Protein AF-A0AAV1QFX7-F1 (afdb_monomer_lite)

InterPro domains:
  IPR036509 Peptide methionine sulphoxide reductase MsrA superfamily [G3DSA:3.30.1060.10] (23-91)
  IPR036509 Peptide methionine sulphoxide reductase MsrA superfamily [SSF55068] (29-90)
  IPR050162 Methionine Sulfoxide Reductase A [PTHR42799] (32-91)

Sequence (91 aa):
MVHSSIRLRLVWRHFINSRMGEMSSKAQMPTPETALPGRADSIKVSAKHDVNGNKTVPPFPEGTEMVMFGMGCFWGAERKLWRQKGVYSTQ

Secondary structure (DSSP, 8-state):
----SSHHHHHHHHHSSSS---TTGGGSPPPTTTS----SSPPP--SB-TTT--BSSSPPPTT--------SSHHHHHHHHTTSTT-----

Organism: Scomber scombrus (NCBI:txid13677)

Foldseek 3Di:
DDDDDDVPPVVVVVPPPPPDDPPVVVPDDDDPVRDDPDDDDDDDDDLAAPPPRAGPDDDDDPPDDDDDDDDPDVVVVLVVQVPDPPDRHDD

pLDDT: mean 82.64, std 21.0, range [38.88, 97.81]

Structure (mmCIF, N/CA/C/O backbone):
data_AF-A0AAV1QFX7-F1
#
_entry.id   AF-A0AAV1QFX7-F1
#
loop_
_atom_site.group_PDB
_atom_site.id
_atom_site.type_symbol
_atom_site.label_atom_id
_atom_site.label_alt_id
_atom_site.label_comp_id
_atom_site.label_asym_id
_atom_site.label_entity_id
_atom_site.label_seq_id
_atom_site.pdbx_PDB_ins_code
_atom_site.Cartn_x
_atom_site.Cartn_y
_atom_site.Cartn_z
_atom_site.occupancy
_atom_site.B_iso_or_equiv
_atom_site.auth_seq_id
_atom_site.auth_comp_id
_atom_site.auth_asym_id
_atom_site.auth_atom_id
_atom_site.pdbx_PDB_model_num
ATOM 1 N N . MET A 1 1 ? 75.196 -5.171 -20.175 1.00 38.88 1 MET A N 1
ATOM 2 C CA . MET A 1 1 ? 74.280 -4.815 -21.280 1.00 38.88 1 MET A CA 1
ATOM 3 C C . MET A 1 1 ? 72.893 -5.326 -20.904 1.00 38.88 1 MET A C 1
ATOM 5 O O . MET A 1 1 ? 72.570 -6.483 -21.132 1.00 38.88 1 MET A O 1
ATOM 9 N N . VAL A 1 2 ? 72.157 -4.510 -20.146 1.00 39.47 2 VAL A N 1
ATOM 10 C CA . VAL A 1 2 ? 70.951 -4.904 -19.400 1.00 39.47 2 VAL A CA 1
ATOM 11 C C . VAL A 1 2 ? 69.736 -4.809 -20.323 1.00 39.47 2 VAL A C 1
ATOM 13 O O . VAL A 1 2 ? 69.260 -3.718 -20.619 1.00 39.47 2 VAL A O 1
ATOM 16 N N . HIS A 1 3 ? 69.257 -5.956 -20.801 1.00 42.25 3 HIS A N 1
ATOM 17 C CA . HIS A 1 3 ? 67.942 -6.091 -21.425 1.00 42.25 3 HIS A CA 1
ATOM 18 C C . HIS A 1 3 ? 66.885 -6.350 -20.343 1.00 42.25 3 HIS A C 1
ATOM 20 O O . HIS A 1 3 ? 67.151 -7.074 -19.391 1.00 42.25 3 HIS A O 1
ATOM 26 N N . SER A 1 4 ? 65.669 -5.837 -20.569 1.00 52.72 4 SER A N 1
ATOM 27 C CA . SER A 1 4 ? 64.422 -6.130 -19.834 1.00 52.72 4 SER A CA 1
ATOM 28 C C . SER A 1 4 ? 64.014 -5.131 -18.738 1.00 52.72 4 SER A C 1
ATOM 30 O O . SER A 1 4 ? 64.138 -5.393 -17.548 1.00 52.72 4 SER A O 1
ATOM 32 N N . SER A 1 5 ? 63.444 -3.979 -19.122 1.00 53.75 5 SER A N 1
ATOM 33 C CA . SER A 1 5 ? 62.579 -3.218 -18.189 1.00 53.75 5 SER A CA 1
ATOM 34 C C . SER A 1 5 ? 61.567 -2.252 -18.833 1.00 53.75 5 SER A C 1
ATOM 36 O O . SER A 1 5 ? 61.047 -1.361 -18.166 1.00 53.75 5 SER A O 1
ATOM 38 N N . ILE A 1 6 ? 61.257 -2.387 -20.131 1.00 54.75 6 ILE A N 1
ATOM 39 C CA . ILE A 1 6 ? 60.361 -1.428 -20.819 1.00 54.75 6 ILE A CA 1
ATOM 40 C C . ILE A 1 6 ? 59.005 -2.043 -21.210 1.00 54.75 6 ILE A C 1
ATOM 42 O O . ILE A 1 6 ? 58.001 -1.336 -21.236 1.00 54.75 6 ILE A O 1
ATOM 46 N N . ARG A 1 7 ? 58.899 -3.369 -21.397 1.00 50.91 7 ARG A N 1
ATOM 47 C CA . ARG A 1 7 ? 57.626 -4.008 -21.799 1.00 50.91 7 ARG A CA 1
ATOM 48 C C . ARG A 1 7 ? 56.606 -4.233 -20.673 1.00 50.91 7 ARG A C 1
ATOM 50 O O . ARG A 1 7 ? 55.438 -4.438 -20.979 1.00 50.91 7 ARG A O 1
ATOM 57 N N . LEU A 1 8 ? 56.992 -4.150 -19.395 1.00 46.59 8 LEU A N 1
ATOM 58 C CA . LEU A 1 8 ? 56.069 -4.413 -18.275 1.00 46.59 8 LEU A CA 1
ATOM 59 C C . LEU A 1 8 ? 55.231 -3.202 -17.822 1.00 46.59 8 LEU A C 1
ATOM 61 O O . LEU A 1 8 ? 54.176 -3.394 -17.226 1.00 46.59 8 LEU A O 1
ATOM 65 N N . ARG A 1 9 ? 55.639 -1.956 -18.110 1.00 47.06 9 ARG A N 1
ATOM 66 C CA . ARG A 1 9 ? 54.906 -0.764 -17.623 1.00 47.06 9 ARG A CA 1
ATOM 67 C C . ARG A 1 9 ? 53.685 -0.391 -18.468 1.00 47.06 9 ARG A C 1
ATOM 69 O O . ARG A 1 9 ? 52.736 0.175 -17.937 1.00 47.06 9 ARG A O 1
ATOM 76 N N . LEU A 1 10 ? 53.679 -0.714 -19.762 1.00 46.34 10 LEU A N 1
ATOM 77 C CA . LEU A 1 10 ? 52.571 -0.353 -20.659 1.00 46.34 10 LEU A CA 1
ATOM 78 C C . LEU A 1 10 ? 51.329 -1.231 -20.467 1.00 46.34 10 LEU A C 1
ATOM 80 O O . LEU A 1 10 ? 50.210 -0.734 -20.571 1.00 46.34 10 LEU A O 1
ATOM 84 N N . VAL A 1 11 ? 51.507 -2.504 -20.107 1.00 51.09 11 VAL A N 1
ATOM 85 C CA . VAL A 1 11 ? 50.386 -3.430 -19.868 1.00 51.09 11 VAL A CA 1
ATOM 86 C C . VAL A 1 11 ? 49.619 -3.060 -18.591 1.00 51.09 11 VAL A C 1
ATOM 88 O O . VAL A 1 11 ? 48.402 -3.217 -18.527 1.00 51.09 11 VAL A O 1
ATOM 91 N N . TRP A 1 12 ? 50.294 -2.471 -17.600 1.00 46.62 12 TRP A N 1
ATOM 92 C CA . TRP A 1 12 ? 49.673 -2.123 -16.319 1.00 46.62 12 TRP A CA 1
ATOM 93 C C . TRP A 1 12 ? 48.695 -0.938 -16.410 1.00 46.62 12 TRP A C 1
ATOM 95 O O . TRP A 1 12 ? 47.706 -0.899 -15.685 1.00 46.62 12 TRP A O 1
ATOM 105 N N . ARG A 1 13 ? 48.893 -0.011 -17.361 1.00 43.31 13 ARG A N 1
ATOM 106 C CA . ARG A 1 13 ? 47.946 1.094 -17.616 1.00 43.31 13 ARG A CA 1
ATOM 107 C C . ARG A 1 13 ? 46.661 0.648 -18.320 1.00 43.31 13 ARG A C 1
ATOM 109 O O . ARG A 1 13 ? 45.630 1.277 -18.119 1.00 43.31 13 ARG A O 1
ATOM 116 N N . HIS A 1 14 ? 46.705 -0.425 -19.111 1.00 46.53 14 HIS A N 1
ATOM 117 C CA . HIS A 1 14 ? 45.517 -0.947 -19.799 1.00 46.53 14 HIS A CA 1
ATOM 118 C C . HIS A 1 14 ? 44.663 -1.875 -18.925 1.00 46.53 14 HIS A C 1
ATOM 120 O O . HIS A 1 14 ? 43.477 -2.034 -19.195 1.00 46.53 14 HIS A O 1
ATOM 126 N N . PHE A 1 15 ? 45.227 -2.460 -17.864 1.00 44.97 15 PHE A N 1
ATOM 127 C CA . PHE A 1 15 ? 44.514 -3.443 -17.0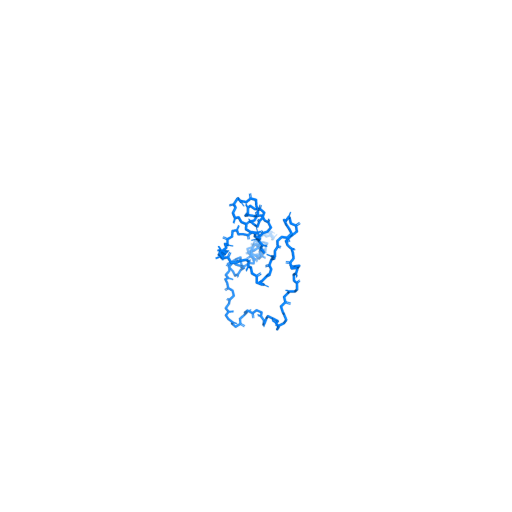40 1.00 44.97 15 PHE A CA 1
ATOM 128 C C . PHE A 1 15 ? 43.887 -2.893 -15.748 1.00 44.97 15 PHE A C 1
ATOM 130 O O . PHE A 1 15 ? 43.080 -3.585 -15.134 1.00 44.97 15 PHE A O 1
ATOM 137 N N . ILE A 1 16 ? 44.195 -1.658 -15.335 1.00 48.44 16 ILE A N 1
ATOM 138 C CA . ILE A 1 16 ? 43.657 -1.086 -14.081 1.00 48.44 16 ILE A CA 1
ATOM 139 C C . ILE A 1 16 ? 42.323 -0.342 -14.266 1.00 48.44 16 ILE A C 1
ATOM 141 O O . ILE A 1 16 ? 41.577 -0.193 -13.305 1.00 48.44 16 ILE A O 1
ATOM 145 N N . ASN A 1 17 ? 41.941 0.037 -15.489 1.00 46.22 17 ASN A N 1
ATOM 146 C CA . ASN A 1 17 ? 40.687 0.773 -15.719 1.00 46.22 17 ASN A CA 1
ATOM 147 C C . ASN A 1 17 ? 39.445 -0.103 -15.970 1.00 46.22 17 ASN A C 1
ATOM 149 O O . ASN A 1 17 ? 38.367 0.434 -16.193 1.00 46.22 17 ASN A O 1
ATOM 153 N N . SER A 1 18 ? 39.544 -1.434 -15.897 1.00 49.00 18 SER A N 1
ATOM 154 C CA . SER A 1 18 ? 38.422 -2.334 -16.241 1.00 49.00 18 SER A CA 1
ATOM 155 C C . SER A 1 18 ? 37.623 -2.870 -15.040 1.00 49.00 18 SER A C 1
ATOM 157 O O . SER A 1 18 ? 37.004 -3.927 -15.135 1.00 49.00 18 SER A O 1
ATOM 159 N N . ARG A 1 19 ? 37.608 -2.180 -13.890 1.00 54.47 19 ARG A N 1
ATOM 160 C CA . ARG A 1 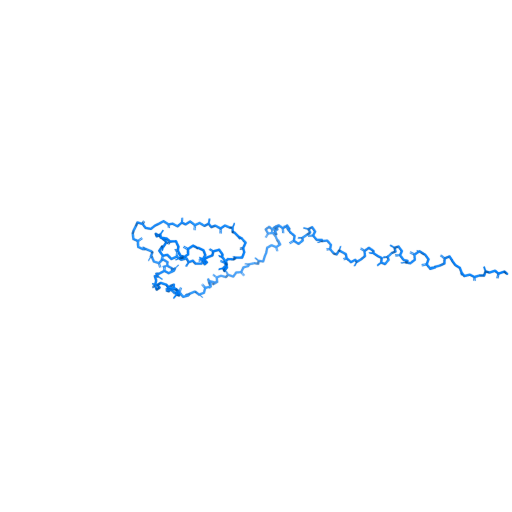19 ? 36.834 -2.612 -12.700 1.00 54.47 19 ARG A CA 1
ATOM 161 C C . ARG A 1 19 ? 35.900 -1.565 -12.099 1.00 54.47 19 ARG A C 1
ATOM 163 O O . ARG A 1 19 ? 35.549 -1.649 -10.929 1.00 54.47 19 ARG A O 1
ATOM 170 N N . MET A 1 20 ? 35.415 -0.636 -12.907 1.00 52.53 20 MET A N 1
ATOM 171 C CA . MET A 1 20 ? 34.181 0.078 -12.588 1.00 52.53 20 MET A CA 1
ATOM 172 C C . MET A 1 20 ? 33.333 0.085 -13.849 1.00 52.53 20 MET A C 1
ATOM 174 O O . MET A 1 20 ? 33.427 0.994 -14.663 1.00 52.53 20 MET A O 1
ATOM 178 N N . GLY A 1 21 ? 32.559 -0.984 -14.052 1.00 56.16 21 GLY A N 1
ATOM 179 C CA . GLY A 1 21 ? 31.495 -0.945 -15.047 1.00 56.16 21 GLY A CA 1
ATOM 180 C C . GLY A 1 21 ? 30.589 0.236 -14.718 1.00 56.16 21 GLY A C 1
ATOM 181 O O . GLY A 1 21 ? 30.073 0.278 -13.605 1.00 56.16 21 GLY A O 1
ATOM 182 N N . GLU A 1 22 ? 30.504 1.192 -15.646 1.00 59.81 22 GLU A N 1
ATOM 183 C CA . GLU A 1 22 ? 29.486 2.243 -15.804 1.00 59.81 22 GLU A CA 1
ATOM 184 C C . GLU A 1 22 ? 28.408 2.250 -14.699 1.00 59.81 22 GLU A C 1
ATOM 186 O O . GLU A 1 22 ? 27.276 1.800 -14.885 1.00 59.81 22 GLU A O 1
ATOM 191 N N . MET A 1 23 ? 28.764 2.735 -13.503 1.00 53.94 23 MET A N 1
ATOM 192 C CA . MET A 1 23 ? 27.830 2.818 -12.370 1.00 53.94 23 MET A CA 1
ATOM 193 C C . MET A 1 23 ? 26.754 3.885 -12.606 1.00 53.94 23 MET A C 1
ATOM 195 O O . MET A 1 23 ? 25.716 3.848 -11.953 1.00 53.94 23 MET A O 1
ATOM 199 N N . SER A 1 24 ? 26.996 4.803 -13.549 1.00 54.38 24 SER A N 1
ATOM 200 C CA . SER A 1 24 ? 26.055 5.850 -13.950 1.00 54.38 24 SER A CA 1
ATOM 201 C C . SER A 1 24 ? 24.796 5.245 -14.582 1.00 54.38 24 SER A C 1
ATOM 203 O O . SER A 1 24 ? 23.682 5.567 -14.175 1.00 54.38 24 SER A O 1
ATOM 205 N N . SER A 1 25 ? 24.966 4.266 -15.481 1.00 58.97 25 SER A N 1
ATOM 206 C CA . SER A 1 25 ? 23.848 3.577 -16.148 1.00 58.97 25 SER A CA 1
ATOM 207 C C . SER A 1 25 ? 22.898 2.834 -15.194 1.00 58.97 25 SER A C 1
ATOM 209 O O . SER A 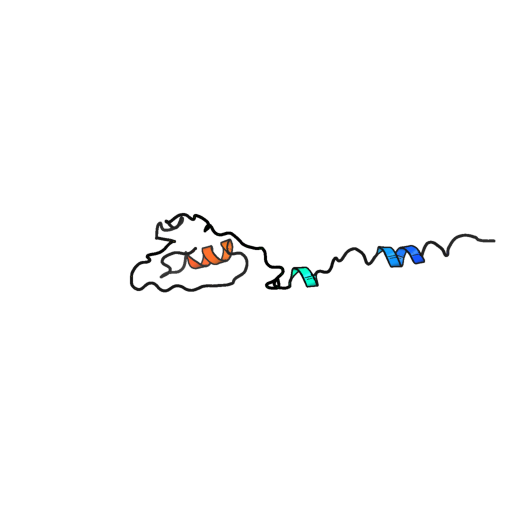1 25 ? 21.699 2.767 -15.445 1.00 58.97 25 SER A O 1
ATOM 211 N N . LYS A 1 26 ? 23.402 2.306 -14.068 1.00 61.56 26 LYS A N 1
ATOM 212 C CA . LYS A 1 26 ? 22.597 1.546 -13.092 1.00 61.56 26 LYS A CA 1
ATOM 213 C C . LYS A 1 26 ? 21.637 2.404 -12.268 1.00 61.56 26 LYS A C 1
ATOM 215 O O . LYS A 1 26 ? 20.717 1.851 -11.673 1.00 61.56 26 LYS A O 1
ATOM 220 N N . ALA A 1 27 ? 21.872 3.710 -12.187 1.00 75.62 27 ALA A N 1
ATOM 221 C CA . ALA A 1 27 ? 21.088 4.621 -11.356 1.00 75.62 27 ALA A CA 1
ATOM 222 C C . ALA A 1 27 ? 20.048 5.429 -12.150 1.00 75.62 27 ALA A C 1
ATOM 224 O O . ALA A 1 27 ? 19.296 6.199 -11.553 1.00 75.62 27 ALA A O 1
ATOM 225 N N . GLN A 1 28 ? 19.998 5.283 -13.476 1.00 89.00 28 GLN A N 1
ATOM 226 C CA . GLN A 1 28 ? 19.087 6.040 -14.327 1.00 89.00 28 GLN A CA 1
ATOM 227 C C . GLN A 1 28 ? 17.777 5.274 -14.551 1.00 89.00 28 GLN A C 1
ATOM 229 O O . GLN A 1 28 ? 17.775 4.058 -14.741 1.00 89.00 28 GLN A O 1
ATOM 234 N N . MET A 1 29 ? 16.650 5.990 -14.528 1.00 93.19 29 MET A N 1
ATOM 235 C CA . MET A 1 29 ? 15.344 5.412 -14.859 1.00 93.19 29 MET A CA 1
ATOM 236 C C . MET A 1 29 ? 15.343 4.891 -16.309 1.00 93.19 29 MET A C 1
ATOM 238 O O . MET A 1 29 ? 15.877 5.579 -17.184 1.00 93.19 29 MET A O 1
ATOM 242 N N . PRO A 1 30 ? 14.744 3.717 -16.585 1.00 93.31 30 PRO A N 1
ATOM 243 C CA . PRO A 1 30 ? 14.639 3.192 -17.944 1.00 93.31 30 PRO A CA 1
ATOM 244 C C . PRO A 1 30 ? 13.806 4.121 -18.835 1.00 93.31 30 PRO A C 1
ATOM 246 O O . PRO A 1 30 ? 12.873 4.781 -18.369 1.00 93.31 30 PRO A O 1
ATOM 249 N N . THR A 1 31 ? 14.130 4.149 -20.127 1.00 94.69 31 THR A N 1
ATOM 250 C CA . THR A 1 31 ? 13.304 4.820 -21.141 1.00 94.69 31 THR A CA 1
ATOM 251 C C . THR A 1 31 ? 12.078 3.964 -21.485 1.00 94.69 31 THR A C 1
ATOM 253 O O . THR A 1 31 ? 12.085 2.758 -21.216 1.00 94.69 31 THR A O 1
ATOM 256 N N . PRO A 1 32 ? 11.028 4.528 -22.110 1.00 95.25 32 PRO A N 1
ATOM 257 C CA . PRO A 1 32 ? 9.855 3.753 -22.521 1.00 95.25 32 PRO A CA 1
ATOM 258 C C . PRO A 1 32 ? 10.183 2.540 -23.407 1.00 95.25 32 PRO A C 1
ATOM 260 O O . PRO A 1 32 ? 9.540 1.503 -23.284 1.00 95.25 32 PRO A O 1
ATOM 263 N N . GLU A 1 33 ? 11.206 2.640 -24.260 1.00 95.69 33 GLU A N 1
ATOM 264 C CA . GLU A 1 33 ? 11.615 1.593 -25.211 1.00 95.69 33 GLU A CA 1
ATOM 265 C C . GLU A 1 33 ? 12.425 0.472 -24.546 1.00 95.69 33 GLU A C 1
ATOM 267 O O . GLU A 1 33 ? 12.531 -0.627 -25.087 1.00 95.69 33 GLU A O 1
ATOM 272 N N . THR A 1 34 ? 13.029 0.759 -23.389 1.00 93.94 34 THR A N 1
ATOM 273 C CA . THR A 1 34 ? 13.890 -0.173 -22.642 1.00 93.94 34 THR A CA 1
ATOM 274 C C . THR A 1 34 ? 13.210 -0.749 -21.403 1.00 93.94 34 THR A C 1
ATOM 276 O O . THR A 1 34 ? 13.742 -1.668 -20.775 1.00 93.94 34 THR A O 1
ATOM 279 N N . ALA A 1 35 ? 12.030 -0.237 -21.049 1.00 95.56 35 ALA A N 1
ATOM 280 C CA . ALA A 1 35 ? 11.202 -0.786 -19.992 1.00 95.56 35 ALA A CA 1
ATOM 281 C C . ALA A 1 35 ? 10.754 -2.215 -20.339 1.00 95.56 35 ALA A C 1
ATOM 283 O O . ALA A 1 35 ? 10.453 -2.548 -21.484 1.00 95.56 35 ALA A O 1
ATOM 284 N N . LEU A 1 36 ? 10.692 -3.080 -19.325 1.00 96.06 36 LEU A N 1
ATOM 285 C CA . LEU A 1 36 ? 10.182 -4.437 -19.503 1.00 96.06 36 LEU A CA 1
ATOM 286 C C . LEU A 1 36 ? 8.702 -4.391 -19.934 1.00 96.06 36 LEU A C 1
ATOM 288 O O . LEU A 1 36 ? 7.953 -3.566 -19.411 1.00 96.06 36 LEU A O 1
ATOM 292 N N . PRO A 1 37 ? 8.240 -5.315 -20.797 1.00 95.88 37 PRO A N 1
ATOM 293 C CA . PRO A 1 37 ? 6.885 -5.296 -21.369 1.00 95.88 37 PRO A CA 1
ATOM 294 C C . PRO A 1 37 ? 5.748 -5.506 -20.349 1.00 95.88 37 PRO A C 1
ATOM 296 O O . PRO A 1 37 ? 4.574 -5.439 -20.705 1.00 95.88 37 PRO A O 1
ATOM 299 N N . GLY A 1 38 ? 6.069 -5.763 -19.078 1.00 96.31 38 GLY A N 1
ATOM 300 C CA . GLY A 1 38 ? 5.090 -6.003 -18.024 1.00 96.31 38 GLY A CA 1
ATOM 301 C C . GLY A 1 38 ? 4.360 -7.338 -18.182 1.00 96.31 38 GLY A C 1
ATOM 302 O O . GLY A 1 38 ? 4.893 -8.302 -18.731 1.00 96.31 38 GLY A O 1
ATOM 303 N N . ARG A 1 39 ? 3.142 -7.409 -17.639 1.00 97.31 39 ARG A N 1
ATOM 304 C CA . ARG A 1 39 ? 2.243 -8.569 -17.730 1.00 97.31 39 ARG A CA 1
ATOM 305 C C . ARG A 1 39 ? 0.786 -8.119 -17.631 1.00 97.31 39 ARG A C 1
ATOM 307 O O . ARG A 1 39 ? 0.511 -7.116 -16.980 1.00 97.31 39 ARG A O 1
ATOM 314 N N . ALA A 1 40 ? -0.120 -8.873 -18.253 1.00 97.00 40 ALA A N 1
ATOM 315 C CA . ALA A 1 40 ? -1.553 -8.568 -18.247 1.00 97.00 40 ALA A CA 1
ATOM 316 C C . ALA A 1 40 ? -2.212 -8.859 -16.886 1.00 97.00 40 ALA A C 1
ATOM 318 O O . ALA A 1 40 ? -3.035 -8.079 -16.414 1.00 97.00 40 ALA A O 1
ATOM 319 N N . ASP A 1 41 ? -1.824 -9.960 -16.238 1.00 96.88 41 ASP A N 1
ATOM 320 C CA . ASP A 1 41 ? -2.421 -10.380 -14.970 1.00 96.88 41 ASP A CA 1
ATOM 321 C C . ASP A 1 41 ? -1.863 -9.596 -13.777 1.00 96.88 41 ASP A C 1
ATOM 323 O O . ASP A 1 41 ? -0.650 -9.421 -13.629 1.00 96.88 41 ASP A O 1
ATOM 327 N N . SER A 1 42 ? -2.736 -9.191 -12.854 1.00 94.38 42 SER A N 1
ATOM 328 C CA . SER A 1 42 ? -2.344 -8.549 -11.593 1.00 94.38 42 SER A CA 1
ATOM 329 C C . SER A 1 42 ? -1.633 -9.526 -10.638 1.00 94.38 42 SER A C 1
ATOM 331 O O . SER A 1 42 ? -1.643 -10.746 -10.822 1.00 94.38 42 SER A O 1
ATOM 333 N N . ILE A 1 43 ? -0.899 -9.013 -9.634 1.00 96.06 43 ILE A N 1
ATOM 334 C CA . ILE A 1 43 ? -0.346 -9.884 -8.575 1.00 96.06 43 ILE A CA 1
ATOM 335 C C . ILE A 1 43 ? -1.523 -10.148 -7.641 1.00 96.06 43 ILE A C 1
ATOM 337 O O . ILE A 1 43 ? -2.180 -9.208 -7.195 1.00 96.06 43 ILE A O 1
ATOM 341 N N . LYS A 1 44 ? -1.776 -11.420 -7.334 1.00 95.38 44 LYS A N 1
ATOM 342 C CA . LYS A 1 44 ? -2.742 -11.783 -6.298 1.00 95.38 44 LYS A CA 1
ATOM 343 C C . LYS A 1 44 ? -2.111 -11.528 -4.933 1.00 95.38 44 LYS A C 1
ATOM 345 O O . LYS A 1 44 ? -1.069 -12.098 -4.624 1.00 95.38 44 LYS A O 1
ATOM 350 N N . VAL A 1 45 ? -2.759 -10.690 -4.132 1.00 95.94 45 VAL A N 1
ATOM 351 C CA . VAL A 1 45 ? -2.383 -10.402 -2.743 1.00 95.94 45 VAL A CA 1
ATOM 352 C C . VAL A 1 45 ? -3.477 -10.882 -1.792 1.00 95.94 45 VAL A C 1
ATOM 354 O O . VAL A 1 45 ? -4.615 -11.112 -2.209 1.00 95.94 45 VAL A O 1
ATOM 357 N N . SER A 1 46 ? -3.143 -11.041 -0.510 1.00 95.94 46 SER A N 1
ATOM 358 C CA . SER A 1 46 ? -4.150 -11.296 0.524 1.00 95.94 46 SER A CA 1
ATOM 359 C C . SER A 1 46 ? -5.140 -10.136 0.570 1.00 95.94 46 SER A C 1
ATOM 361 O O . SER A 1 46 ? -4.720 -8.985 0.535 1.00 95.94 46 SER A O 1
ATOM 363 N N . ALA A 1 47 ? -6.435 -10.438 0.695 1.00 96.06 47 ALA A N 1
ATOM 364 C CA . ALA A 1 47 ? -7.478 -9.428 0.877 1.00 96.06 47 ALA A CA 1
ATOM 365 C C . ALA A 1 47 ? -7.535 -8.870 2.311 1.00 96.06 47 ALA A C 1
ATOM 367 O O . ALA A 1 47 ? -8.210 -7.868 2.550 1.00 96.06 47 ALA A O 1
ATOM 368 N N . LYS A 1 48 ? -6.866 -9.535 3.263 1.00 97.31 48 LYS A N 1
ATOM 369 C CA . LYS A 1 48 ? -6.791 -9.136 4.670 1.00 97.31 48 LYS A CA 1
ATOM 370 C C . LYS A 1 48 ? -5.361 -8.778 5.043 1.00 97.31 48 LYS A C 1
ATOM 372 O O . LYS A 1 48 ? -4.428 -9.511 4.713 1.00 97.31 48 LYS A O 1
ATOM 377 N N 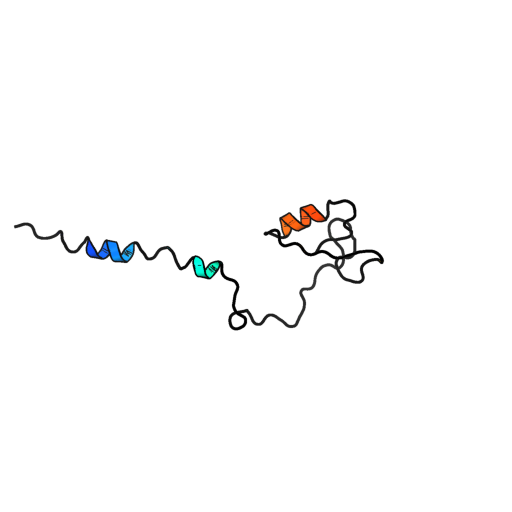. HIS A 1 49 ? -5.227 -7.678 5.765 1.00 97.00 49 HIS A N 1
ATOM 378 C CA . HIS A 1 49 ? -3.976 -7.183 6.299 1.00 97.00 49 HIS A CA 1
ATOM 379 C C . HIS A 1 49 ? -3.489 -8.101 7.416 1.00 97.00 49 HIS A C 1
ATOM 381 O O . HIS A 1 49 ? -4.237 -8.393 8.348 1.00 97.00 49 HIS A O 1
ATOM 387 N N . ASP A 1 50 ? -2.228 -8.513 7.354 1.00 96.12 50 ASP A N 1
ATOM 388 C CA . ASP A 1 50 ? -1.674 -9.522 8.263 1.00 96.12 50 ASP A CA 1
ATOM 389 C C . ASP A 1 50 ? -1.701 -9.071 9.737 1.00 96.12 50 ASP A C 1
ATOM 391 O O . ASP A 1 50 ? -2.077 -9.824 10.627 1.00 96.12 50 ASP A O 1
ATOM 395 N N . VAL A 1 51 ? -1.401 -7.792 9.995 1.00 96.06 51 VAL A N 1
ATOM 396 C CA . VAL A 1 51 ? -1.309 -7.248 11.365 1.00 96.06 51 VAL A CA 1
ATOM 397 C C . VAL A 1 51 ? -2.665 -6.976 12.031 1.00 96.06 51 VAL A C 1
ATOM 399 O O . VAL A 1 51 ? -2.806 -7.205 13.229 1.00 96.06 51 VAL A O 1
ATOM 402 N N . ASN A 1 52 ? -3.646 -6.427 11.306 1.00 94.88 52 ASN A N 1
ATOM 403 C CA . ASN A 1 52 ? -4.889 -5.916 11.903 1.00 94.88 52 ASN A CA 1
ATOM 404 C C . ASN A 1 52 ? -6.169 -6.542 11.318 1.00 94.88 52 ASN A C 1
ATOM 406 O O . ASN A 1 52 ? -7.259 -6.254 11.804 1.00 94.88 52 ASN A O 1
ATOM 410 N N . GLY A 1 53 ? -6.059 -7.396 10.295 1.00 96.00 53 GLY A N 1
ATOM 411 C CA . GLY A 1 53 ? -7.188 -8.076 9.657 1.00 96.00 53 GLY A CA 1
ATOM 412 C C . GLY A 1 53 ? -8.065 -7.204 8.750 1.00 96.00 53 GLY A C 1
ATOM 413 O O . GLY A 1 53 ? -9.008 -7.733 8.155 1.00 96.00 53 GLY A O 1
ATOM 414 N N . ASN A 1 54 ? -7.772 -5.906 8.615 1.00 97.31 54 ASN A N 1
ATOM 415 C CA . ASN A 1 54 ? -8.531 -4.980 7.771 1.00 97.31 54 ASN A CA 1
ATOM 416 C C . ASN A 1 54 ? -8.349 -5.289 6.281 1.00 97.31 54 ASN A C 1
ATOM 418 O O . ASN A 1 54 ? -7.430 -6.004 5.884 1.00 97.31 54 ASN A O 1
ATOM 422 N N . LYS A 1 55 ? -9.230 -4.753 5.431 1.00 97.00 55 LYS A N 1
ATOM 423 C CA . LYS A 1 55 ? -9.130 -4.962 3.982 1.00 97.00 55 LYS A CA 1
ATOM 424 C C . LYS A 1 55 ? -7.909 -4.245 3.408 1.00 97.00 55 LYS A C 1
ATOM 426 O O . LYS A 1 55 ? -7.749 -3.057 3.640 1.00 97.00 55 LYS A O 1
ATOM 431 N N . THR A 1 56 ? -7.102 -4.943 2.619 1.00 96.94 56 THR A N 1
ATOM 432 C CA . THR A 1 56 ? -5.961 -4.381 1.858 1.00 96.94 56 THR A CA 1
ATOM 433 C C . THR A 1 56 ? -6.330 -4.039 0.419 1.00 96.94 56 THR A C 1
ATOM 435 O O . THR A 1 56 ? -5.639 -3.254 -0.224 1.00 96.94 56 THR A O 1
ATOM 438 N N . VAL A 1 57 ? -7.436 -4.599 -0.076 1.00 96.00 57 VAL A N 1
ATOM 439 C CA . VAL A 1 57 ? -7.973 -4.372 -1.420 1.00 96.00 57 VAL A CA 1
ATOM 440 C C . VAL A 1 57 ? -9.338 -3.676 -1.347 1.00 96.00 57 VAL A C 1
ATOM 442 O O . VAL A 1 57 ? -10.071 -3.881 -0.372 1.00 96.00 57 VAL A O 1
ATOM 445 N N . PRO A 1 58 ? -9.717 -2.886 -2.368 1.00 93.75 58 PRO A N 1
ATOM 446 C CA . PRO A 1 58 ? -11.029 -2.248 -2.424 1.00 93.75 58 PRO A CA 1
ATOM 447 C C . PRO A 1 58 ? -12.198 -3.255 -2.359 1.00 93.75 58 PRO A C 1
ATOM 449 O O . PRO A 1 58 ? -12.043 -4.407 -2.774 1.00 93.75 58 PRO A O 1
ATOM 452 N N . PRO A 1 59 ? -13.397 -2.835 -1.909 1.00 95.69 59 PRO A N 1
ATOM 453 C CA . PRO A 1 59 ? -13.731 -1.495 -1.423 1.00 95.69 59 PRO A CA 1
ATOM 454 C C . PRO A 1 59 ? -13.289 -1.270 0.031 1.00 95.69 59 PRO A C 1
ATOM 456 O O . PRO A 1 59 ? -13.527 -2.119 0.902 1.00 95.69 59 PRO A O 1
ATOM 459 N N . PHE A 1 60 ? -12.686 -0.105 0.277 1.00 96.81 60 PHE A N 1
ATOM 460 C CA . PHE A 1 60 ? -12.355 0.388 1.615 1.00 96.81 60 PHE A CA 1
ATOM 461 C C . PHE A 1 60 ? -13.587 1.025 2.285 1.00 96.81 60 PHE A C 1
ATOM 463 O O . PHE A 1 60 ? -14.539 1.373 1.580 1.00 96.81 60 PHE A O 1
ATOM 470 N N . PRO A 1 61 ? -13.619 1.134 3.627 1.00 96.62 61 PRO A N 1
ATOM 471 C CA . PRO A 1 61 ? -14.711 1.800 4.332 1.00 96.62 61 PRO A CA 1
ATOM 472 C C . PRO A 1 61 ? -14.919 3.248 3.875 1.00 96.62 61 PRO A C 1
ATOM 474 O O . PRO A 1 61 ? -13.986 3.927 3.453 1.00 96.62 61 PRO A O 1
ATOM 477 N N . GLU A 1 62 ? -16.148 3.738 3.997 1.00 97.31 62 GLU A N 1
ATOM 478 C CA . GLU A 1 62 ? -16.450 5.142 3.727 1.00 97.31 62 GLU A CA 1
ATOM 479 C C . GLU A 1 62 ? -15.664 6.065 4.675 1.00 97.31 62 GLU A C 1
ATOM 481 O O . GLU A 1 62 ? -15.441 5.736 5.842 1.00 97.31 62 GLU A O 1
ATOM 486 N N . GLY A 1 63 ? -15.212 7.211 4.161 1.00 95.88 63 GLY A N 1
ATOM 487 C CA . GLY A 1 63 ? -14.413 8.177 4.920 1.00 95.88 63 GLY A CA 1
ATOM 488 C C . GLY A 1 63 ? -12.918 7.852 5.017 1.00 95.88 63 GLY A C 1
ATOM 489 O O . GLY A 1 63 ? -12.189 8.598 5.667 1.00 95.88 63 GLY A O 1
ATOM 490 N N . THR A 1 64 ? -12.432 6.777 4.381 1.00 97.25 64 THR A N 1
ATOM 491 C CA . THR A 1 64 ? -10.984 6.540 4.243 1.00 97.25 64 THR A CA 1
ATOM 492 C C . THR A 1 64 ? -10.407 7.246 3.019 1.00 97.25 64 THR A C 1
ATOM 494 O O . THR A 1 64 ? -11.011 7.223 1.948 1.00 97.25 64 THR A O 1
ATOM 497 N N . GLU A 1 65 ? -9.196 7.782 3.159 1.00 97.31 65 GLU A N 1
ATOM 498 C CA . GLU A 1 65 ? -8.403 8.341 2.061 1.00 97.31 65 GLU A CA 1
ATOM 499 C C . GLU A 1 65 ? -7.135 7.506 1.821 1.00 97.31 65 GLU A C 1
ATOM 501 O O . GLU A 1 65 ? -6.650 6.814 2.719 1.00 97.31 65 GLU A O 1
ATOM 506 N N . MET A 1 66 ? -6.590 7.570 0.602 1.00 96.94 66 MET A N 1
ATOM 507 C CA . MET A 1 66 ? -5.355 6.877 0.220 1.00 96.94 66 MET A CA 1
ATOM 508 C C . MET A 1 66 ? -4.206 7.863 0.022 1.00 96.94 66 MET A C 1
ATOM 510 O O . MET A 1 66 ? -4.375 8.922 -0.577 1.00 96.94 66 MET A O 1
ATOM 514 N N . VAL A 1 67 ? -3.011 7.468 0.459 1.00 96.88 67 VAL A N 1
ATOM 515 C CA . VAL A 1 67 ? -1.767 8.224 0.279 1.00 96.88 67 VAL A CA 1
ATOM 516 C C . VAL A 1 67 ? -0.637 7.280 -0.137 1.00 96.88 67 VAL A C 1
ATOM 518 O O . VAL A 1 67 ? -0.579 6.139 0.315 1.00 96.88 67 VAL A O 1
ATOM 521 N N . MET A 1 68 ? 0.259 7.750 -1.010 1.00 97.06 68 MET A N 1
ATOM 522 C CA . MET A 1 68 ? 1.385 6.975 -1.544 1.00 97.06 68 MET A CA 1
ATOM 523 C C . MET A 1 68 ? 2.715 7.627 -1.156 1.00 97.06 68 MET A C 1
ATOM 525 O O . MET A 1 68 ? 2.899 8.827 -1.354 1.00 97.06 68 MET A O 1
ATOM 529 N N . PHE A 1 69 ? 3.658 6.833 -0.636 1.00 96.44 69 PHE A N 1
ATOM 530 C CA . PHE A 1 69 ? 4.971 7.308 -0.186 1.00 96.44 69 PHE A CA 1
ATOM 531 C C . PHE A 1 69 ? 6.119 6.538 -0.848 1.00 96.44 69 PHE A C 1
ATOM 533 O O . PHE A 1 69 ? 6.103 5.311 -0.907 1.00 96.44 69 PHE A O 1
ATOM 540 N N . GLY A 1 70 ? 7.164 7.256 -1.271 1.00 96.38 70 GLY A N 1
ATOM 541 C CA . GLY A 1 70 ? 8.435 6.681 -1.720 1.00 96.38 70 GLY A CA 1
ATOM 542 C C . GLY A 1 70 ? 9.527 6.874 -0.668 1.00 96.38 70 GLY A C 1
ATOM 543 O O . GLY A 1 70 ? 10.076 7.964 -0.550 1.00 96.38 70 GLY A O 1
ATOM 544 N N . MET A 1 71 ? 9.843 5.828 0.104 1.00 96.62 71 MET A N 1
ATOM 545 C CA . MET A 1 71 ? 10.767 5.907 1.255 1.00 96.62 71 MET A CA 1
ATOM 546 C C . MET A 1 71 ? 11.898 4.859 1.219 1.00 96.62 71 MET A C 1
ATOM 548 O O . MET A 1 71 ? 12.468 4.516 2.255 1.00 96.62 71 MET A O 1
ATOM 552 N N . GLY A 1 72 ? 12.223 4.318 0.041 1.00 95.25 72 GLY A N 1
ATOM 553 C CA . GLY A 1 72 ? 13.197 3.232 -0.114 1.00 95.25 72 GLY A CA 1
ATOM 554 C C . GLY A 1 72 ? 12.555 1.850 0.037 1.00 95.25 72 GLY A C 1
ATOM 555 O O . GLY A 1 72 ? 11.525 1.581 -0.572 1.00 95.25 72 GLY A O 1
ATOM 556 N N . CYS A 1 73 ? 13.165 0.951 0.818 1.00 96.56 73 CYS A N 1
ATOM 557 C CA . CYS A 1 73 ? 12.654 -0.414 1.003 1.00 96.56 73 CYS A CA 1
ATOM 558 C C . CYS A 1 73 ? 11.260 -0.414 1.659 1.00 96.56 73 CYS A C 1
ATOM 560 O O . CYS A 1 73 ? 11.103 0.024 2.805 1.00 96.56 73 CYS A O 1
ATOM 562 N N . PHE A 1 74 ? 10.263 -0.954 0.949 1.00 96.38 74 PHE A N 1
ATOM 563 C CA . PHE A 1 74 ? 8.864 -0.891 1.370 1.00 96.38 74 PHE A CA 1
ATOM 564 C C . PHE A 1 74 ? 8.594 -1.639 2.682 1.00 96.38 74 PHE A C 1
ATOM 566 O O . PHE A 1 74 ? 7.845 -1.127 3.502 1.00 96.38 74 PHE A O 1
ATOM 573 N N . TRP A 1 75 ? 9.293 -2.742 2.984 1.00 94.88 75 TRP A N 1
ATOM 574 C CA . TRP A 1 75 ? 9.129 -3.471 4.256 1.00 94.88 75 TRP A CA 1
ATOM 575 C C . TRP A 1 75 ? 9.329 -2.589 5.495 1.00 94.88 75 TRP A C 1
ATOM 577 O O . TRP A 1 75 ? 8.629 -2.715 6.500 1.00 94.88 75 TRP A O 1
ATOM 587 N N . GLY A 1 76 ? 10.318 -1.692 5.444 1.00 95.81 76 GLY A N 1
ATOM 588 C CA . GLY A 1 76 ? 10.605 -0.780 6.548 1.00 95.81 76 GLY A CA 1
ATOM 589 C C . GLY A 1 76 ? 9.613 0.378 6.622 1.00 95.81 76 GLY A C 1
ATOM 590 O O . GLY A 1 76 ? 9.242 0.792 7.724 1.00 95.81 76 GLY A O 1
ATOM 591 N N . ALA A 1 77 ? 9.207 0.892 5.461 1.00 96.38 77 ALA A N 1
ATOM 592 C CA . ALA A 1 77 ? 8.278 2.009 5.337 1.00 96.38 77 ALA A CA 1
ATOM 593 C C . ALA A 1 77 ? 6.865 1.609 5.778 1.00 96.38 77 ALA A C 1
ATOM 595 O O . ALA A 1 77 ? 6.287 2.248 6.657 1.00 96.38 77 ALA A O 1
ATOM 596 N N . GLU A 1 78 ? 6.361 0.496 5.254 1.00 97.06 78 GLU A N 1
ATOM 597 C CA . GLU A 1 78 ? 5.033 -0.032 5.549 1.00 97.06 78 GLU A CA 1
ATOM 598 C C . GLU A 1 78 ? 4.867 -0.304 7.052 1.00 97.06 78 GLU A C 1
ATOM 600 O O . GLU A 1 78 ? 3.926 0.178 7.689 1.00 97.06 78 GLU A O 1
ATOM 605 N N . ARG A 1 79 ? 5.884 -0.926 7.670 1.00 96.12 79 ARG A N 1
ATOM 606 C CA . ARG A 1 79 ? 5.910 -1.187 9.116 1.00 96.12 79 ARG A CA 1
ATOM 607 C C . ARG A 1 79 ? 5.789 0.060 9.978 1.00 96.12 79 ARG A C 1
ATOM 609 O O . ARG A 1 79 ? 5.285 -0.004 11.101 1.00 96.12 79 ARG A O 1
ATOM 616 N N . LYS A 1 80 ? 6.311 1.193 9.508 1.00 96.00 80 LYS A N 1
ATOM 617 C CA . LYS A 1 80 ? 6.184 2.462 10.232 1.00 96.00 80 LYS A CA 1
ATOM 618 C C . LYS A 1 80 ? 4.759 2.998 10.145 1.00 96.00 80 LYS A C 1
ATOM 620 O O . LYS A 1 80 ? 4.312 3.590 11.124 1.00 96.00 80 LYS A 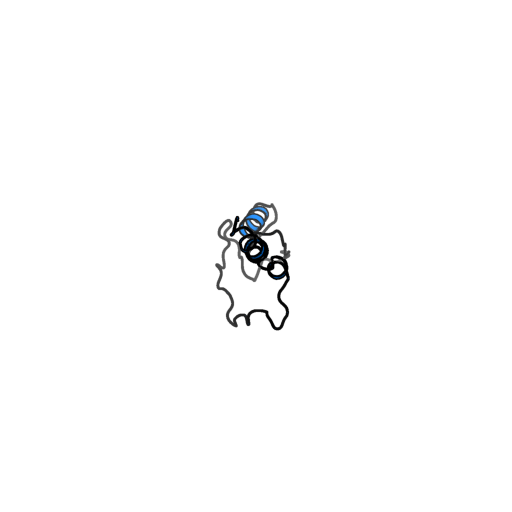O 1
ATOM 625 N N . LEU A 1 81 ? 4.066 2.778 9.028 1.00 96.88 81 LEU A N 1
ATOM 626 C CA . LEU A 1 81 ? 2.732 3.311 8.765 1.00 96.88 81 LEU A CA 1
ATOM 627 C C . LEU A 1 81 ? 1.626 2.509 9.459 1.00 96.88 81 LEU A C 1
ATOM 629 O O . LEU A 1 81 ? 0.813 3.119 10.147 1.00 96.88 81 LEU A O 1
ATOM 633 N N . TRP A 1 82 ? 1.626 1.170 9.409 1.00 95.81 82 TRP A N 1
ATOM 634 C CA . TRP A 1 82 ? 0.538 0.382 10.027 1.00 95.81 82 TRP A CA 1
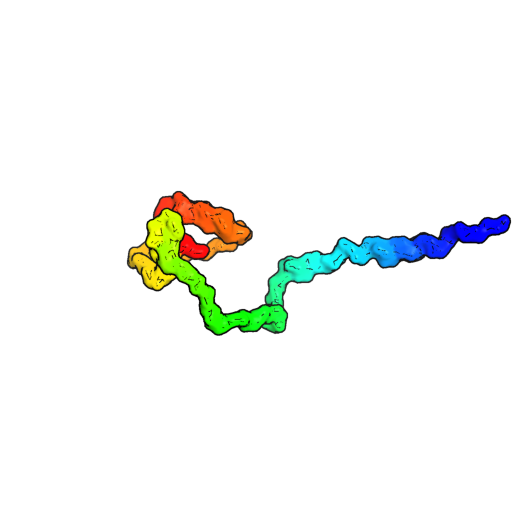ATOM 635 C C . TRP A 1 82 ? 0.455 0.518 11.557 1.00 95.81 82 TRP A C 1
ATOM 637 O O . TRP A 1 82 ? -0.522 0.106 12.177 1.00 95.81 82 TRP A O 1
ATOM 647 N N . ARG A 1 83 ? 1.500 1.062 12.198 1.00 94.19 83 ARG A N 1
ATOM 648 C CA . ARG A 1 83 ? 1.538 1.332 13.646 1.00 94.19 83 ARG A CA 1
ATOM 649 C C . ARG A 1 83 ? 0.963 2.702 14.013 1.00 94.19 83 ARG A C 1
ATOM 651 O O . ARG A 1 83 ? 0.818 2.982 15.202 1.00 94.19 83 ARG A O 1
ATOM 658 N N . GLN A 1 84 ? 0.693 3.564 13.033 1.00 96.75 84 GLN A N 1
ATOM 659 C CA . GLN A 1 84 ? 0.180 4.908 13.281 1.00 96.75 84 GLN A CA 1
ATOM 660 C C . GLN A 1 84 ? -1.313 4.869 13.603 1.00 96.75 84 GLN A C 1
ATOM 662 O O . GLN A 1 84 ? -2.087 4.129 12.996 1.00 96.75 84 GLN A O 1
ATOM 667 N N . LYS A 1 85 ? -1.734 5.707 14.554 1.00 96.25 85 LYS A N 1
ATOM 668 C CA . LYS A 1 85 ? -3.158 5.884 14.857 1.00 96.25 85 LYS A CA 1
ATOM 669 C C . LYS A 1 85 ? -3.859 6.502 13.646 1.00 96.25 85 LYS A C 1
ATOM 671 O O . LYS A 1 85 ? -3.353 7.459 13.072 1.00 96.25 85 LYS A O 1
ATOM 676 N N . GLY A 1 86 ? -5.022 5.964 13.291 1.00 95.94 86 GLY A N 1
ATOM 677 C CA . GLY A 1 86 ? -5.815 6.426 12.148 1.00 95.94 86 GLY A CA 1
ATOM 678 C C . GLY A 1 86 ? -5.482 5.742 10.820 1.00 95.94 86 GLY A C 1
ATOM 679 O O . GLY A 1 86 ? -6.231 5.912 9.865 1.00 95.94 86 GLY A O 1
ATOM 680 N N . VAL A 1 87 ? -4.425 4.923 10.748 1.00 97.50 87 VAL A N 1
ATOM 681 C CA . VAL A 1 87 ? -4.154 4.113 9.552 1.00 97.50 87 VAL A CA 1
ATOM 682 C C . VAL A 1 87 ? -5.047 2.876 9.556 1.00 97.50 87 VAL A C 1
ATOM 684 O O . VAL A 1 87 ? -4.965 2.040 10.455 1.00 97.50 87 VAL A O 1
ATOM 687 N N . TYR A 1 88 ? -5.900 2.759 8.536 1.00 97.81 88 TYR A N 1
ATOM 688 C CA . TYR A 1 88 ? -6.805 1.622 8.375 1.00 97.81 88 TYR A CA 1
ATOM 689 C C . TYR A 1 88 ? -6.061 0.354 7.920 1.00 97.81 88 TYR A C 1
ATOM 691 O O . TYR A 1 88 ? -6.143 -0.689 8.569 1.00 97.81 88 TYR A O 1
ATOM 699 N N . SER A 1 89 ? -5.291 0.436 6.838 1.00 97.31 89 SER A N 1
ATOM 700 C CA . SER A 1 89 ? -4.500 -0.668 6.279 1.00 97.31 89 SER A CA 1
ATOM 701 C C . SER A 1 89 ? -3.326 -0.116 5.471 1.00 97.31 89 SER A C 1
ATOM 703 O O . SER A 1 89 ? -3.402 1.012 4.986 1.00 97.31 89 SER A O 1
ATOM 705 N N . THR A 1 90 ? -2.280 -0.918 5.278 1.00 97.25 90 THR A N 1
ATOM 706 C CA . THR A 1 90 ? -1.196 -0.664 4.315 1.00 97.25 90 THR A CA 1
ATOM 707 C C . THR A 1 90 ? -1.113 -1.786 3.271 1.00 97.25 90 THR A C 1
ATOM 709 O O . THR A 1 90 ? -1.749 -2.831 3.444 1.00 97.25 90 THR A O 1
ATOM 712 N N . GLN A 1 91 ? -0.418 -1.534 2.157 1.00 94.50 91 GLN A N 1
ATOM 713 C CA . GLN A 1 91 ? -0.223 -2.464 1.038 1.00 94.50 91 GLN A CA 1
ATOM 714 C C . GLN A 1 91 ? 1.228 -2.469 0.557 1.00 94.50 91 GLN A C 1
ATOM 716 O O . GLN A 1 91 ? 1.886 -1.407 0.680 1.00 94.50 91 GLN A O 1
#

Radius of gyration: 26.76 Å; chains: 1; bounding box: 91×20×40 Å